Protein AF-A0A0U3A393-F1 (afdb_monomer)

Radius of gyration: 24.7 Å; Cα contacts (8 Å, |Δi|>4): 174; chains: 1; bounding box: 59×43×68 Å

Mean predicted aligned error: 11.23 Å

Nearest PDB structures (foldseek):
  3iaq-assembly1_C  TM=6.918E-01  e=6.462E-04  Escherichia coli K-12
  3t0a-assembly1_A  TM=6.936E-01  e=7.697E-04  Escherichia coli K-12
  6cvm-assembly1_A  TM=7.186E-01  e=1.157E-03  Escherichia coli K-12
  3vd9-assembly1_A  TM=6.959E-01  e=1.379E-03  Escherichia coli
  3sep-assembly1_A  TM=6.470E-01  e=1.030E-03  Escherichia coli K-12

Solvent-accessible surface area (backbone atoms only — not comparable to full-atom values): 9862 Å² total; per-residue (Å²): 140,86,77,85,78,79,84,70,86,72,52,64,51,78,48,78,43,56,38,84,58,74,61,59,86,89,43,52,64,64,38,76,77,48,71,54,69,48,82,47,85,87,73,80,75,80,78,79,76,85,87,68,77,70,48,76,49,80,55,96,61,26,41,38,39,36,39,95,57,37,41,35,30,37,31,52,83,63,61,25,48,46,42,40,24,52,74,84,42,72,71,62,75,66,58,88,97,45,58,63,31,83,66,97,76,87,76,70,88,81,54,83,94,41,62,91,47,50,66,58,46,55,74,68,41,62,79,68,70,79,86,74,57,91,75,81,84,86,78,78,83,74,83,78,78,78,80,127

Secondary structure (DSSP, 8-state):
-----------EEEEEEE--SS-BTTBPTT-EEEEEEEEPP--PPPPPPP-SPPEEEE-SSEEEEEETTEEEEEETTT-SEEEEEETTEE-S--BTTB-------------GGGHHHHHHHHHTTGGGPPP--S-----PPP------

Sequence (148 aa):
MPGGRNRNSYVMRQLREHAHNAKIGQADVGHEVAWEQIPLPVIAPALPKPTSPATVTEDPQGFRVSTPGVEIFLDRKTGALASYKVDGQEVLGTKRQTPTGPIFNVFRAFVDNDSWFQKQFWDSGLSAMAHRPVKVEFEPPATIKVKM

pLDDT: mean 81.09, std 17.58, range [29.97, 97.0]

Foldseek 3Di:
DDDDDDPDDFDWDKDWDFQQDQDDPPDHGRHTPDMDTDGDDDDDPDDDDDPWDWDWDDDPQFIWIDDVQWIWTQGFFQRAGFFIGGNNDTPQDDDPPGRGHDDDAPDDDDDPVCVVCPVVCVVVCSVPDDGGDPDDDDDDDDPPPPDD

Structure (mmCIF, N/CA/C/O backbone):
data_AF-A0A0U3A393-F1
#
_entry.id   AF-A0A0U3A393-F1
#
loop_
_atom_site.group_PDB
_atom_site.id
_atom_site.type_symbol
_atom_site.label_atom_id
_atom_site.label_alt_id
_atom_site.label_comp_id
_atom_site.label_asym_id
_atom_site.label_entity_id
_atom_site.label_seq_id
_atom_site.pdbx_PDB_ins_code
_atom_site.Cartn_x
_atom_site.Cartn_y
_atom_site.Cartn_z
_atom_site.occupancy
_atom_site.B_iso_or_equiv
_atom_site.auth_seq_id
_atom_site.auth_comp_id
_atom_site.auth_asym_id
_atom_site.auth_atom_id
_atom_site.pdbx_PDB_model_num
ATOM 1 N N . MET A 1 1 ? 9.487 27.758 -13.191 1.00 45.50 1 MET A N 1
ATOM 2 C CA . MET A 1 1 ? 9.303 26.450 -12.527 1.00 45.50 1 MET A CA 1
ATOM 3 C C . MET A 1 1 ? 7.871 25.996 -12.757 1.00 45.50 1 MET A C 1
ATOM 5 O O . MET A 1 1 ? 6.979 26.583 -12.158 1.00 45.50 1 MET A O 1
ATOM 9 N N . PRO A 1 2 ? 7.617 25.070 -13.689 1.00 43.12 2 PRO A N 1
ATOM 10 C CA . PRO A 1 2 ? 6.547 24.114 -13.393 1.00 43.12 2 PRO A CA 1
ATOM 11 C C . PRO A 1 2 ? 6.782 22.725 -14.001 1.00 43.12 2 PRO A C 1
ATOM 13 O O . PRO A 1 2 ? 7.473 22.572 -15.002 1.00 43.12 2 PRO A O 1
ATOM 16 N N . GLY A 1 3 ? 6.144 21.716 -13.410 1.00 29.97 3 GLY A N 1
ATOM 17 C CA . GLY A 1 3 ? 6.001 20.401 -14.033 1.00 29.97 3 GLY A CA 1
ATOM 18 C C . GLY A 1 3 ? 6.221 19.242 -13.075 1.00 29.97 3 GLY A C 1
ATOM 19 O O . GLY A 1 3 ? 7.068 18.387 -13.329 1.00 29.97 3 GLY A O 1
ATOM 20 N N . GLY A 1 4 ? 5.465 19.201 -11.974 1.00 39.34 4 GLY A N 1
ATOM 21 C CA . GLY A 1 4 ? 5.330 17.981 -11.183 1.00 39.34 4 GLY A CA 1
ATOM 22 C C . GLY A 1 4 ? 4.774 16.879 -12.081 1.00 39.34 4 GLY A C 1
ATOM 23 O O . GLY A 1 4 ? 3.614 16.927 -12.481 1.00 39.34 4 GLY A O 1
ATOM 24 N N . ARG A 1 5 ? 5.622 15.916 -12.456 1.00 39.66 5 ARG A N 1
ATOM 25 C CA . ARG A 1 5 ? 5.207 14.753 -13.242 1.00 39.66 5 ARG A CA 1
ATOM 26 C C . ARG A 1 5 ? 4.271 13.907 -12.389 1.00 39.66 5 ARG A C 1
ATOM 28 O O . ARG A 1 5 ? 4.715 13.198 -11.487 1.00 39.66 5 ARG A O 1
ATOM 35 N N . ASN A 1 6 ? 2.982 13.997 -12.690 1.00 39.69 6 ASN A N 1
ATOM 36 C CA . ASN A 1 6 ? 1.975 13.092 -12.171 1.00 39.69 6 ASN A CA 1
ATOM 37 C C . ASN A 1 6 ? 2.265 11.690 -12.734 1.00 39.69 6 ASN A C 1
ATOM 39 O O . ASN A 1 6 ? 2.127 11.450 -13.934 1.00 39.69 6 ASN A O 1
ATOM 43 N N . ARG A 1 7 ? 2.764 10.784 -11.889 1.00 43.75 7 ARG A N 1
ATOM 44 C CA . ARG A 1 7 ? 3.047 9.388 -12.251 1.00 43.75 7 ARG A CA 1
ATOM 45 C C . ARG A 1 7 ? 1.757 8.577 -12.129 1.00 43.75 7 ARG A C 1
ATOM 47 O O . ARG A 1 7 ? 1.647 7.724 -11.258 1.00 43.75 7 ARG A O 1
ATOM 54 N N . ASN A 1 8 ? 0.781 8.877 -12.983 1.00 43.12 8 ASN A N 1
ATOM 55 C CA . ASN A 1 8 ? -0.370 8.001 -13.165 1.00 43.12 8 ASN A CA 1
ATOM 56 C C . ASN A 1 8 ? 0.098 6.718 -13.862 1.00 43.12 8 ASN A C 1
ATOM 58 O O . ASN A 1 8 ? 0.869 6.765 -14.819 1.00 43.12 8 ASN A O 1
ATOM 62 N N . SER A 1 9 ? -0.343 5.571 -13.358 1.00 48.19 9 SER A N 1
ATOM 63 C CA . SER A 1 9 ? -0.157 4.256 -13.965 1.00 48.19 9 SER A CA 1
ATOM 64 C C . SER A 1 9 ? -0.823 4.232 -15.344 1.00 48.19 9 SER A C 1
ATOM 66 O O . SER A 1 9 ? -2.045 4.292 -15.459 1.00 48.19 9 SER A O 1
ATOM 68 N N . TYR A 1 10 ? -0.013 4.183 -16.399 1.00 47.41 10 TYR A N 1
ATOM 69 C CA . TYR A 1 10 ? -0.500 4.158 -17.774 1.00 47.41 10 TYR A CA 1
ATOM 70 C C . TYR A 1 10 ? -0.963 2.749 -18.146 1.0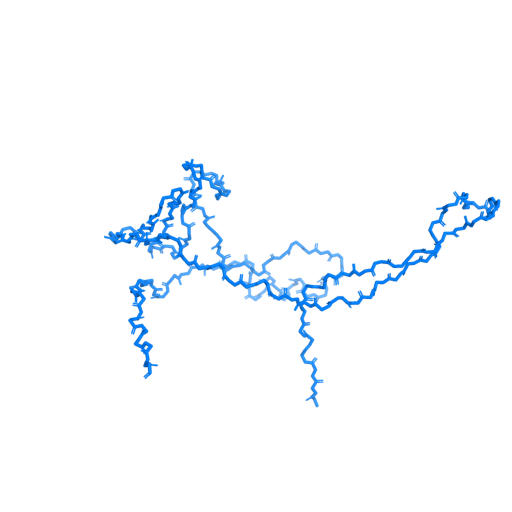0 47.41 10 TYR A C 1
ATOM 72 O O . TYR A 1 10 ? -0.192 1.793 -18.063 1.00 47.41 10 TYR A O 1
ATOM 80 N N . VAL A 1 11 ? -2.206 2.624 -18.610 1.00 57.50 11 VAL A N 1
ATOM 81 C CA . VAL A 1 11 ? -2.570 1.518 -19.501 1.00 57.50 11 VAL A CA 1
ATOM 82 C C . VAL A 1 11 ? -2.048 1.911 -20.882 1.00 57.50 11 VAL A C 1
ATOM 84 O O . VAL A 1 11 ? -2.230 3.047 -21.314 1.00 57.50 11 VAL A O 1
ATOM 87 N N . MET A 1 12 ? -1.344 1.005 -21.548 1.00 68.50 12 MET A N 1
ATOM 88 C CA . MET A 1 12 ? -0.622 1.301 -22.782 1.00 68.50 12 MET A CA 1
ATOM 89 C C . MET A 1 12 ? -1.092 0.382 -23.904 1.00 68.50 12 MET A C 1
ATOM 91 O O . MET A 1 12 ? -1.192 -0.829 -23.704 1.00 68.50 12 MET A O 1
ATOM 95 N N . ARG A 1 13 ? -1.328 0.925 -25.102 1.00 67.38 13 ARG A N 1
ATOM 96 C CA . ARG A 1 13 ? -1.491 0.104 -26.312 1.00 67.38 13 ARG A CA 1
ATOM 97 C C . ARG A 1 13 ? -0.128 -0.114 -26.947 1.00 67.38 13 ARG A C 1
ATOM 99 O O . ARG A 1 13 ? 0.587 0.857 -27.160 1.00 67.38 13 ARG A O 1
ATOM 106 N N . GLN A 1 14 ? 0.216 -1.362 -27.251 1.00 78.81 14 GLN A N 1
ATOM 107 C CA . GLN A 1 14 ? 1.495 -1.711 -27.873 1.00 78.81 14 GLN A CA 1
ATOM 108 C C . GLN A 1 14 ? 1.385 -1.726 -29.399 1.00 78.81 14 GLN A C 1
ATOM 110 O O . GLN A 1 14 ? 0.457 -2.315 -29.954 1.00 78.81 14 GLN A O 1
ATOM 115 N N . LEU A 1 15 ? 2.354 -1.097 -30.056 1.00 76.44 15 LEU A N 1
ATOM 116 C CA . LEU A 1 15 ? 2.693 -1.295 -31.462 1.00 76.44 15 LEU A CA 1
ATOM 117 C C . LEU A 1 15 ? 4.008 -2.075 -31.497 1.00 76.44 15 LEU A C 1
ATOM 119 O O . LEU A 1 15 ? 4.917 -1.756 -30.733 1.00 76.44 15 LEU A O 1
ATOM 123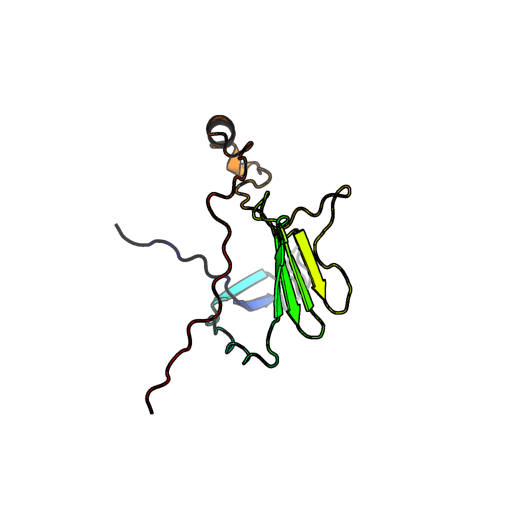 N N . ARG A 1 16 ? 4.088 -3.116 -32.325 1.00 85.94 16 ARG A N 1
ATOM 124 C CA . ARG A 1 16 ? 5.249 -4.010 -32.413 1.00 85.94 16 ARG A CA 1
ATOM 125 C C . ARG A 1 16 ? 5.562 -4.270 -33.876 1.00 85.94 16 ARG A C 1
ATOM 127 O O . ARG A 1 16 ? 4.672 -4.683 -34.617 1.00 85.94 16 ARG A O 1
ATOM 134 N N . GLU A 1 17 ? 6.814 -4.075 -34.252 1.00 78.69 17 GLU A N 1
ATOM 135 C CA . GLU A 1 17 ? 7.323 -4.355 -35.591 1.00 78.69 17 GLU A CA 1
ATOM 136 C C . GLU A 1 17 ? 8.220 -5.591 -35.546 1.00 78.69 17 GLU A C 1
ATOM 138 O O . GLU A 1 17 ? 9.067 -5.732 -34.657 1.00 78.69 17 GLU A O 1
ATOM 143 N N . HIS A 1 18 ? 8.049 -6.486 -36.516 1.00 82.44 18 HIS A N 1
ATOM 144 C CA . HIS A 1 18 ? 8.759 -7.761 -36.559 1.00 82.44 18 HIS A CA 1
ATOM 145 C C . HIS A 1 18 ? 9.550 -7.901 -37.862 1.00 82.44 18 HIS A C 1
ATOM 147 O O . HIS A 1 18 ? 9.150 -7.409 -38.915 1.00 82.44 18 HIS A O 1
ATOM 153 N N . ALA A 1 19 ? 10.684 -8.598 -37.823 1.00 77.56 19 ALA A N 1
ATOM 154 C CA . ALA A 1 19 ? 11.415 -8.952 -39.035 1.00 77.56 19 ALA A CA 1
ATOM 155 C C . ALA A 1 19 ? 10.607 -9.980 -39.854 1.00 77.56 19 ALA A C 1
ATOM 157 O O . ALA A 1 19 ? 10.454 -11.130 -39.442 1.00 77.56 19 ALA A O 1
ATOM 158 N N . HIS A 1 20 ? 10.067 -9.565 -41.004 1.00 68.00 20 HIS A N 1
ATOM 159 C CA . HIS A 1 20 ? 9.103 -10.368 -41.774 1.00 68.00 20 HIS A CA 1
ATOM 160 C C . HIS A 1 20 ? 9.715 -11.263 -42.859 1.00 68.00 20 HIS A C 1
ATOM 162 O O . HIS A 1 20 ? 9.101 -12.256 -43.238 1.00 68.00 20 HIS A O 1
ATOM 168 N N . ASN A 1 21 ? 10.913 -10.941 -43.349 1.00 65.75 21 ASN A N 1
ATOM 169 C CA . ASN A 1 21 ? 11.605 -11.733 -44.366 1.00 65.75 21 ASN A CA 1
ATOM 170 C C . ASN A 1 21 ? 12.834 -12.418 -43.768 1.00 65.75 21 ASN A C 1
ATOM 172 O O . ASN A 1 21 ? 13.300 -12.006 -42.710 1.00 65.75 21 ASN A O 1
ATOM 176 N N . ALA A 1 22 ? 13.281 -13.485 -44.443 1.00 62.69 22 ALA A N 1
ATOM 177 C CA . ALA A 1 22 ? 14.321 -14.438 -44.046 1.00 62.69 22 ALA A CA 1
ATOM 178 C C . ALA A 1 22 ? 15.404 -13.887 -43.102 1.00 62.69 22 ALA A C 1
ATOM 180 O O . ALA A 1 22 ? 15.831 -12.745 -43.242 1.00 62.69 22 ALA A O 1
ATOM 181 N N . LYS A 1 23 ? 15.875 -14.755 -42.196 1.00 71.94 23 LYS A N 1
ATOM 182 C CA . LYS A 1 23 ? 16.893 -14.491 -41.167 1.00 71.94 23 LYS A CA 1
ATOM 183 C C . LYS A 1 23 ? 17.846 -13.343 -41.532 1.00 71.94 23 LYS A C 1
ATOM 185 O O . LYS A 1 23 ? 18.658 -13.471 -42.450 1.00 71.94 23 LYS A O 1
ATOM 190 N N . ILE A 1 24 ? 17.773 -12.245 -40.781 1.00 70.75 24 ILE A N 1
ATOM 191 C CA . ILE A 1 24 ? 18.653 -11.087 -40.965 1.00 70.75 24 ILE A CA 1
ATOM 192 C C . ILE A 1 24 ? 19.797 -11.217 -39.955 1.00 70.75 24 ILE A C 1
ATOM 194 O O . ILE A 1 24 ? 19.645 -10.945 -38.764 1.00 70.75 24 ILE A O 1
ATOM 198 N N . GLY A 1 25 ? 20.957 -11.687 -40.419 1.00 81.50 25 GLY A N 1
ATOM 199 C CA . GLY A 1 25 ? 22.118 -11.932 -39.560 1.00 81.50 25 GLY A CA 1
ATOM 200 C C . GLY A 1 25 ? 21.860 -13.039 -38.531 1.00 81.50 25 GLY A C 1
ATOM 201 O O . GLY A 1 25 ? 21.706 -14.205 -38.893 1.00 81.50 25 GLY A O 1
ATOM 202 N N . GLN A 1 26 ? 21.845 -12.682 -37.243 1.00 82.06 26 GLN A N 1
ATOM 203 C CA . GLN A 1 26 ? 21.547 -13.593 -36.126 1.00 82.06 26 GLN A CA 1
ATOM 204 C C . GLN A 1 26 ? 20.077 -13.546 -35.678 1.00 82.06 26 GLN A C 1
ATOM 206 O O . GLN A 1 26 ? 19.687 -14.362 -34.850 1.00 82.06 26 GLN A O 1
ATOM 211 N N . ALA A 1 27 ? 19.272 -12.624 -36.212 1.00 85.00 27 ALA A N 1
ATOM 212 C CA . ALA A 1 27 ? 17.864 -12.498 -35.860 1.00 85.00 27 ALA A CA 1
ATOM 213 C C . ALA A 1 27 ? 17.005 -13.442 -36.708 1.00 85.00 27 ALA A C 1
ATOM 215 O O . ALA A 1 27 ? 17.060 -13.409 -37.942 1.00 85.00 27 ALA A O 1
ATOM 216 N N . ASP A 1 28 ? 16.208 -14.271 -36.038 1.00 87.69 28 ASP A N 1
ATOM 217 C CA . ASP A 1 28 ? 15.254 -15.169 -36.684 1.00 87.69 28 ASP A CA 1
ATOM 218 C C . ASP A 1 28 ? 14.049 -14.408 -37.260 1.00 87.69 28 ASP A C 1
ATOM 220 O O . ASP A 1 28 ? 13.764 -13.261 -36.904 1.00 87.69 28 ASP A O 1
ATOM 224 N N . VAL A 1 29 ? 13.319 -15.059 -38.170 1.00 88.19 29 VAL A N 1
ATOM 225 C CA . VAL A 1 29 ? 12.057 -14.519 -38.700 1.00 88.19 29 VAL A CA 1
ATOM 226 C C . VAL A 1 29 ? 11.061 -14.356 -37.550 1.00 88.19 29 VAL A C 1
ATOM 228 O O . VAL A 1 29 ? 10.893 -15.264 -36.739 1.00 88.19 29 VAL A O 1
ATOM 231 N N . GLY A 1 30 ? 10.399 -13.201 -37.482 1.00 86.56 30 GLY A N 1
ATOM 232 C CA . GLY A 1 30 ? 9.507 -12.844 -36.380 1.00 86.56 30 GLY A CA 1
ATOM 233 C C . GLY A 1 30 ? 10.213 -12.237 -35.164 1.00 86.56 30 GLY A C 1
ATOM 234 O O . GLY A 1 30 ? 9.556 -12.000 -34.157 1.00 86.56 30 GLY A O 1
ATOM 235 N N . HIS A 1 31 ? 11.519 -11.958 -35.227 1.00 87.88 31 HIS A N 1
ATOM 236 C CA . HIS A 1 31 ? 12.206 -11.195 -34.183 1.00 87.88 31 HIS A CA 1
ATOM 237 C C . HIS A 1 31 ? 11.630 -9.772 -34.082 1.00 87.88 31 HIS A C 1
ATOM 239 O O . HIS A 1 31 ? 11.513 -9.082 -35.097 1.00 87.88 31 HIS A O 1
ATOM 245 N N . GLU A 1 32 ? 11.269 -9.334 -32.873 1.00 88.81 32 GLU A N 1
ATOM 246 C CA . GLU A 1 32 ? 10.824 -7.960 -32.623 1.00 88.81 32 GLU A CA 1
ATOM 247 C C . GLU A 1 32 ? 12.010 -7.004 -32.749 1.00 88.81 32 GLU A C 1
ATOM 249 O O . GLU A 1 32 ? 13.007 -7.140 -32.043 1.00 88.81 32 GLU A O 1
ATOM 254 N N . VAL A 1 33 ? 11.895 -6.035 -33.653 1.00 88.94 33 VAL A N 1
ATOM 255 C CA . VAL A 1 33 ? 12.969 -5.068 -33.937 1.00 88.94 33 VAL A CA 1
ATOM 256 C C . VAL A 1 33 ? 12.694 -3.697 -33.330 1.00 88.94 33 VAL A C 1
ATOM 258 O O . VAL A 1 33 ? 13.624 -2.932 -33.083 1.00 88.94 33 VAL A O 1
ATOM 261 N N . ALA A 1 34 ? 11.423 -3.385 -33.079 1.00 89.75 34 ALA A N 1
ATOM 262 C CA . ALA A 1 34 ? 10.993 -2.159 -32.432 1.00 89.75 34 ALA A CA 1
ATOM 263 C C . ALA A 1 34 ? 9.613 -2.350 -31.799 1.00 89.75 34 ALA A C 1
ATOM 265 O O . ALA A 1 34 ? 8.768 -3.088 -32.310 1.00 89.75 34 ALA A O 1
ATOM 266 N N . TRP A 1 35 ? 9.367 -1.627 -30.713 1.00 93.31 35 TRP A N 1
ATOM 267 C CA . TRP A 1 35 ? 8.038 -1.482 -30.145 1.00 93.31 35 TRP A CA 1
ATOM 268 C C . TRP A 1 35 ? 7.868 -0.084 -29.564 1.00 93.31 35 TRP A C 1
ATOM 270 O O . TRP A 1 35 ? 8.829 0.557 -29.138 1.00 93.31 35 TRP A O 1
ATOM 280 N N . GLU A 1 36 ? 6.622 0.369 -29.521 1.00 92.00 36 GLU A N 1
ATOM 281 C CA . GLU A 1 36 ? 6.239 1.599 -28.841 1.00 92.00 36 GLU A CA 1
ATOM 282 C C . GLU A 1 36 ? 4.912 1.400 -28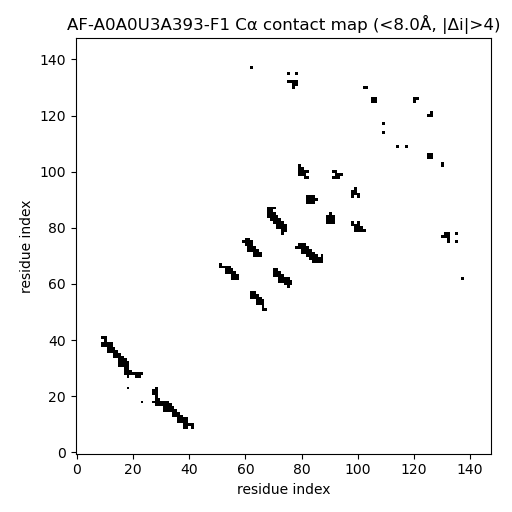.107 1.00 92.00 36 GLU A C 1
ATOM 284 O O . GLU A 1 36 ? 4.122 0.498 -28.406 1.00 92.00 36 GLU A O 1
ATOM 289 N N . GLN A 1 37 ? 4.678 2.239 -27.103 1.00 91.44 37 GLN A N 1
ATOM 290 C CA . GLN A 1 37 ? 3.444 2.270 -26.345 1.00 91.44 37 GLN A CA 1
ATOM 291 C C . GLN A 1 37 ? 2.792 3.648 -26.406 1.00 91.44 37 GLN A C 1
ATOM 293 O O . GLN A 1 37 ? 3.414 4.653 -26.075 1.00 91.44 37 GLN A O 1
ATOM 298 N N . ILE A 1 38 ? 1.509 3.674 -26.766 1.00 89.81 38 ILE A N 1
ATOM 299 C CA . ILE A 1 38 ? 0.696 4.894 -26.784 1.00 89.81 38 ILE A CA 1
ATOM 300 C C . ILE A 1 38 ? -0.102 4.967 -25.473 1.00 89.81 38 ILE A C 1
ATOM 302 O O . ILE A 1 38 ? -0.741 3.966 -25.112 1.00 89.81 38 ILE A O 1
ATOM 306 N N . PRO A 1 39 ? -0.100 6.118 -24.768 1.00 86.06 39 PRO A N 1
ATOM 307 C CA . PRO A 1 39 ? -0.863 6.289 -23.538 1.00 86.06 39 PRO A CA 1
ATOM 308 C C . PRO A 1 39 ? -2.359 6.135 -23.801 1.00 86.06 39 PRO A C 1
ATOM 310 O O . PRO A 1 39 ? -2.915 6.774 -24.695 1.00 86.06 39 PRO A O 1
ATOM 313 N N . LEU A 1 40 ? -3.023 5.310 -22.994 1.00 84.56 40 LEU A N 1
ATOM 314 C CA . LEU A 1 40 ? -4.478 5.238 -22.974 1.00 84.56 40 LEU A CA 1
ATOM 315 C C . LEU A 1 40 ? -5.045 6.192 -21.920 1.00 84.56 40 LEU A C 1
ATOM 317 O O . LEU A 1 40 ? -4.411 6.419 -20.882 1.00 84.56 40 LEU A O 1
ATOM 321 N N . PRO A 1 41 ? -6.249 6.744 -22.155 1.00 85.88 41 PRO A N 1
ATOM 322 C CA . PRO A 1 41 ? -6.931 7.531 -21.144 1.00 85.88 41 PRO A CA 1
ATOM 323 C C . PRO A 1 41 ? -7.173 6.673 -19.900 1.00 85.88 41 PRO A C 1
ATOM 325 O O . PRO A 1 41 ? -7.703 5.563 -19.980 1.00 85.88 41 PRO A O 1
ATOM 328 N N . VAL A 1 42 ? -6.803 7.205 -18.737 1.00 84.50 42 VAL A N 1
ATOM 329 C CA . VAL A 1 42 ? -7.154 6.593 -17.455 1.00 84.50 42 VAL A CA 1
ATOM 330 C C . VAL A 1 42 ? -8.604 6.949 -17.166 1.00 84.50 42 VAL A C 1
ATOM 332 O O . VAL A 1 42 ? -8.914 8.068 -16.760 1.00 84.50 42 VAL A O 1
ATOM 335 N N . ILE A 1 43 ? -9.497 5.996 -17.407 1.00 85.19 43 ILE A N 1
ATOM 336 C CA . ILE A 1 43 ? -10.911 6.124 -17.068 1.00 85.19 43 ILE A CA 1
ATOM 337 C C . ILE A 1 43 ? -11.103 5.440 -15.720 1.00 85.19 43 ILE A C 1
ATOM 339 O O . ILE A 1 43 ? -10.960 4.222 -15.609 1.00 85.19 43 ILE A O 1
ATOM 343 N N . ALA A 1 44 ? -11.401 6.226 -14.687 1.00 86.69 44 ALA A N 1
ATOM 344 C CA . ALA A 1 44 ? -11.792 5.660 -13.406 1.00 86.69 44 ALA A CA 1
ATOM 345 C C . ALA A 1 44 ? -13.132 4.925 -13.584 1.00 86.69 44 ALA A C 1
ATOM 347 O O . ALA A 1 44 ? -14.075 5.519 -14.120 1.00 86.69 44 ALA A O 1
ATOM 348 N N . PRO A 1 45 ? -13.249 3.654 -13.160 1.00 87.06 45 PRO A N 1
ATOM 349 C CA . PRO A 1 45 ? -14.540 2.990 -13.149 1.00 87.06 45 PRO A CA 1
ATOM 350 C C . PRO A 1 45 ? -15.486 3.739 -12.206 1.00 87.06 45 PRO A C 1
ATOM 352 O O . PRO A 1 45 ? -15.060 4.289 -11.186 1.00 87.06 45 PRO A O 1
ATOM 355 N N . ALA A 1 46 ? -16.777 3.756 -12.540 1.00 89.75 46 ALA A N 1
ATOM 356 C CA . ALA A 1 46 ? -17.780 4.269 -11.620 1.00 89.75 46 ALA A CA 1
ATOM 357 C C . ALA A 1 46 ? -17.703 3.487 -10.304 1.00 89.75 46 ALA A C 1
ATOM 359 O O . ALA A 1 46 ? -17.615 2.256 -10.310 1.00 89.75 46 ALA A O 1
ATOM 360 N N . LEU A 1 47 ? -17.735 4.201 -9.178 1.00 87.94 47 LEU A N 1
ATOM 361 C CA . LEU A 1 47 ? -17.758 3.549 -7.876 1.00 87.94 47 LEU A CA 1
ATOM 362 C C . LEU A 1 47 ? -19.047 2.722 -7.755 1.00 87.94 47 LEU A C 1
ATOM 364 O O . LEU A 1 47 ? -20.131 3.241 -8.052 1.00 87.94 47 LEU A O 1
ATOM 368 N N . PRO A 1 48 ? -18.961 1.452 -7.326 1.00 85.81 48 PRO A N 1
ATOM 369 C CA . PRO A 1 48 ? -20.152 0.661 -7.075 1.00 85.81 48 PRO A CA 1
ATOM 370 C C . PRO A 1 48 ? -20.973 1.311 -5.960 1.00 85.81 48 PRO A C 1
ATOM 372 O O . PRO A 1 48 ? -20.432 1.851 -4.991 1.00 85.81 48 PRO A O 1
ATOM 375 N N . LYS A 1 49 ? -22.302 1.258 -6.089 1.00 86.12 49 LYS A N 1
ATOM 376 C CA . LYS A 1 49 ? -23.188 1.686 -5.004 1.00 86.12 49 LYS A CA 1
ATOM 377 C C . LYS A 1 49 ? -23.075 0.680 -3.852 1.00 86.12 49 LYS A C 1
ATOM 379 O O . LYS A 1 49 ? -23.099 -0.520 -4.126 1.00 86.12 49 LYS A O 1
ATOM 384 N N . PRO A 1 50 ? -22.999 1.134 -2.589 1.00 81.81 50 PRO A N 1
ATOM 385 C CA . PRO A 1 50 ? -23.074 0.235 -1.444 1.00 81.81 50 PRO A CA 1
ATOM 386 C C . PRO A 1 50 ? -24.347 -0.615 -1.516 1.00 81.81 50 PRO A C 1
ATOM 388 O O . PRO A 1 50 ? -25.442 -0.080 -1.684 1.00 81.81 50 PRO A O 1
ATOM 391 N N . THR A 1 51 ? -24.202 -1.933 -1.413 1.00 82.06 51 THR A N 1
ATOM 392 C CA . THR A 1 51 ? -25.314 -2.897 -1.505 1.00 82.06 51 THR A CA 1
ATOM 393 C C . THR A 1 51 ? -25.819 -3.352 -0.141 1.00 82.06 51 THR A C 1
ATOM 395 O O . THR A 1 51 ? -26.886 -3.953 -0.044 1.00 82.06 51 THR A O 1
ATOM 398 N N . SER A 1 52 ? -25.062 -3.103 0.927 1.00 81.38 52 SER A N 1
ATOM 399 C CA . SER A 1 52 ? -25.404 -3.527 2.282 1.00 81.38 52 SER A CA 1
ATOM 400 C C . SER A 1 52 ? -24.832 -2.555 3.313 1.00 81.38 52 SER A C 1
ATOM 402 O O . SER A 1 52 ? -23.757 -1.992 3.084 1.00 81.38 52 SER A O 1
ATOM 404 N N . PRO A 1 53 ? -25.539 -2.330 4.434 1.00 84.06 53 PRO A N 1
ATOM 405 C CA . PRO A 1 53 ? -25.002 -1.550 5.535 1.00 84.06 53 PRO A CA 1
ATOM 406 C C . PRO A 1 53 ? -23.824 -2.294 6.170 1.00 84.06 53 PRO A C 1
ATOM 408 O O . PRO A 1 53 ? -23.847 -3.517 6.300 1.00 84.06 53 PRO A O 1
ATOM 411 N N . ALA A 1 54 ? -22.811 -1.543 6.589 1.00 87.75 54 ALA A N 1
ATOM 412 C CA . ALA A 1 54 ? -21.753 -2.066 7.436 1.00 87.75 54 ALA A CA 1
ATOM 413 C C . ALA A 1 54 ? -22.112 -1.818 8.905 1.00 87.75 54 ALA A C 1
ATOM 415 O O . ALA A 1 54 ? -22.545 -0.724 9.272 1.00 87.75 54 ALA A O 1
ATOM 416 N N . THR A 1 55 ? -21.898 -2.823 9.743 1.00 91.62 55 THR A N 1
ATOM 417 C CA . THR A 1 55 ? -21.949 -2.692 11.198 1.00 91.62 55 THR A CA 1
ATOM 418 C C . THR A 1 55 ? -20.552 -2.386 11.700 1.00 91.62 55 THR A C 1
ATOM 420 O O . THR A 1 55 ? -19.592 -3.032 11.282 1.00 91.62 55 THR A O 1
ATOM 423 N N . VAL A 1 56 ? -20.437 -1.425 12.611 1.00 92.56 56 VAL A N 1
ATOM 424 C CA . VAL A 1 56 ? -19.175 -1.114 13.281 1.00 92.56 56 VAL A CA 1
ATOM 425 C C . VAL A 1 56 ? -19.343 -1.336 14.771 1.00 92.56 56 VAL A C 1
ATOM 427 O O . VAL A 1 56 ? -20.254 -0.788 15.386 1.00 92.56 56 VAL A O 1
ATOM 430 N N . THR A 1 57 ? -18.467 -2.152 15.343 1.00 93.69 57 THR A N 1
ATOM 431 C CA . THR A 1 57 ? -18.353 -2.339 16.788 1.00 93.69 57 THR A CA 1
ATOM 432 C C . THR A 1 57 ? -16.994 -1.836 17.238 1.00 93.69 57 THR A C 1
ATOM 434 O O . THR A 1 57 ? -15.967 -2.243 16.691 1.00 93.69 57 THR A O 1
ATOM 437 N N . GLU A 1 58 ? -16.999 -0.964 18.235 1.00 93.81 58 GLU A N 1
ATOM 438 C CA . GLU A 1 58 ? -15.802 -0.417 18.860 1.00 93.81 58 GLU A CA 1
ATOM 439 C C . GLU A 1 58 ? -15.557 -1.115 20.198 1.00 93.81 58 GLU A C 1
ATOM 441 O O . GLU A 1 58 ? -16.475 -1.286 21.001 1.00 93.81 58 GLU A O 1
ATOM 446 N N . ASP A 1 59 ? -14.310 -1.504 20.437 1.00 91.44 59 ASP A N 1
ATOM 447 C CA . ASP A 1 59 ? -13.838 -2.026 21.712 1.00 91.44 59 ASP A CA 1
ATOM 448 C C . ASP A 1 59 ? -12.468 -1.398 22.064 1.00 91.44 59 ASP A C 1
ATOM 450 O O . ASP A 1 59 ? -11.894 -0.645 21.265 1.00 91.44 59 ASP A O 1
ATOM 454 N N . PRO A 1 60 ? -11.914 -1.649 23.266 1.00 93.38 60 PRO A N 1
ATOM 455 C CA . PRO A 1 60 ? -10.617 -1.090 23.642 1.00 93.38 60 PRO A CA 1
ATOM 456 C C . PRO A 1 60 ? -9.449 -1.514 22.736 1.00 93.38 60 PRO A C 1
ATOM 458 O O . PRO A 1 60 ? -8.435 -0.816 22.700 1.00 93.38 60 PRO A O 1
ATOM 461 N N . GLN A 1 61 ? -9.558 -2.644 22.026 1.00 91.31 61 GLN A N 1
ATOM 462 C CA . GLN A 1 61 ? -8.534 -3.114 21.094 1.00 91.31 61 GLN A CA 1
ATOM 463 C C . GLN A 1 61 ? -8.642 -2.418 19.737 1.00 91.31 61 GLN A C 1
ATOM 465 O O . GLN A 1 61 ? -7.616 -2.209 19.088 1.00 91.31 61 GLN A O 1
ATOM 470 N N . GLY A 1 62 ? -9.841 -2.031 19.298 1.00 92.69 62 GLY A N 1
ATOM 471 C CA . GLY A 1 62 ? -10.002 -1.495 17.957 1.00 92.69 62 GLY A CA 1
ATOM 472 C C . GLY A 1 62 ? -11.429 -1.314 17.465 1.00 92.69 62 GLY A C 1
ATOM 473 O O . GLY A 1 62 ? -12.385 -1.195 18.227 1.00 92.69 62 GLY A O 1
ATOM 474 N N . PHE A 1 63 ? -11.542 -1.281 16.141 1.00 94.62 63 PHE A N 1
ATOM 475 C CA . PHE A 1 63 ? -12.806 -1.188 15.423 1.00 94.62 63 PHE A CA 1
ATOM 476 C C . PHE A 1 63 ? -12.968 -2.425 14.557 1.00 94.62 63 PHE A C 1
ATOM 478 O O . PHE A 1 63 ? -12.120 -2.714 13.712 1.00 94.62 63 PHE A O 1
ATOM 485 N N . ARG A 1 64 ? -14.072 -3.140 14.745 1.00 94.88 64 ARG A N 1
ATOM 486 C CA . ARG A 1 64 ? -14.478 -4.230 13.864 1.00 94.88 64 ARG A CA 1
ATOM 487 C C . ARG A 1 64 ? -15.598 -3.741 12.964 1.00 94.88 64 ARG A C 1
ATOM 489 O O . ARG A 1 64 ? -16.617 -3.258 13.451 1.00 94.88 64 ARG A O 1
ATOM 496 N N . VAL A 1 65 ? -15.382 -3.852 11.661 1.00 93.69 65 VAL A N 1
ATOM 497 C CA . VAL A 1 65 ? -16.339 -3.497 10.615 1.00 93.69 65 VAL A CA 1
ATOM 498 C C . VAL A 1 65 ? -16.801 -4.787 9.954 1.00 93.69 65 VAL A C 1
ATOM 500 O O . VAL A 1 65 ? -15.979 -5.615 9.565 1.00 93.69 65 VAL A O 1
ATOM 503 N N . SER A 1 66 ? -18.109 -4.975 9.829 1.00 93.50 66 SER A N 1
ATOM 504 C CA . SER A 1 66 ? -18.684 -6.213 9.304 1.00 93.50 66 SER A CA 1
ATOM 505 C C . SER A 1 66 ? -19.826 -5.927 8.341 1.00 93.50 66 SER A C 1
ATOM 507 O O . SER A 1 66 ? -20.691 -5.096 8.601 1.00 93.50 66 SER A O 1
ATOM 509 N N . THR A 1 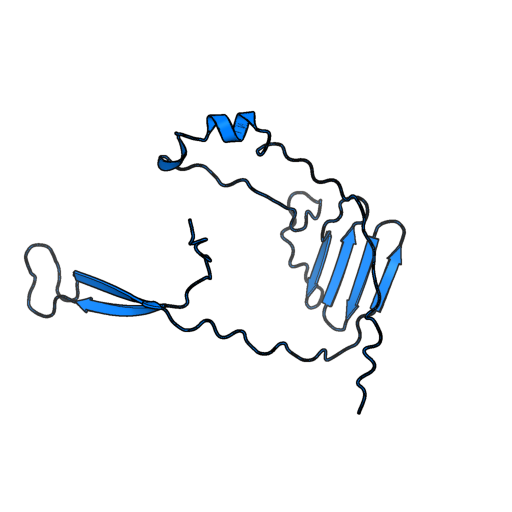67 ? -19.836 -6.647 7.230 1.00 92.00 67 THR A N 1
ATOM 510 C CA . THR A 1 67 ? -20.895 -6.670 6.213 1.00 92.00 67 THR A CA 1
ATOM 511 C C . THR A 1 67 ? -20.994 -8.112 5.690 1.00 92.00 67 THR A C 1
ATOM 513 O O . THR A 1 67 ? -20.062 -8.890 5.922 1.00 92.00 67 THR A O 1
ATOM 516 N N . PRO A 1 68 ? -22.086 -8.546 5.035 1.00 92.75 68 PRO A N 1
ATOM 517 C CA . PRO A 1 68 ? -22.142 -9.897 4.484 1.00 92.75 68 PRO A CA 1
ATOM 518 C C . PRO A 1 68 ? -20.919 -10.205 3.603 1.00 92.75 68 PRO A C 1
ATOM 520 O O . PRO A 1 68 ? -20.630 -9.476 2.657 1.00 92.75 68 PRO A O 1
ATOM 523 N N . GLY A 1 69 ? -20.185 -11.266 3.949 1.00 91.88 69 GLY A N 1
ATOM 524 C CA . GLY A 1 69 ? -18.987 -11.709 3.227 1.00 91.88 69 GLY A CA 1
ATOM 525 C C . GLY A 1 69 ? -17.697 -10.943 3.540 1.00 91.88 69 GLY A C 1
ATOM 526 O O . GLY A 1 69 ? -16.647 -11.346 3.057 1.00 91.88 69 GLY A O 1
ATOM 527 N N . VAL A 1 70 ? -17.713 -9.880 4.356 1.00 94.06 70 VAL A N 1
ATOM 528 C CA . VAL A 1 70 ? -16.490 -9.134 4.704 1.00 94.06 70 VAL A CA 1
ATOM 529 C C . VAL A 1 70 ? -16.432 -8.779 6.189 1.00 94.06 70 VAL A C 1
ATOM 531 O O . VAL A 1 70 ? -17.360 -8.197 6.751 1.00 94.06 70 VAL A O 1
ATOM 534 N N . GLU A 1 71 ? -15.289 -9.066 6.809 1.00 94.81 71 GLU A N 1
ATOM 535 C CA . GLU A 1 71 ? -14.955 -8.638 8.168 1.00 94.81 71 GLU A CA 1
ATOM 536 C C . GLU A 1 71 ? -13.596 -7.938 8.163 1.00 94.81 71 GLU A C 1
ATOM 538 O O . GLU A 1 71 ? -12.631 -8.424 7.578 1.00 94.81 71 GLU A O 1
ATOM 543 N N . ILE A 1 72 ? -13.514 -6.789 8.820 1.00 93.69 72 ILE A N 1
ATOM 544 C CA . ILE A 1 72 ? -12.296 -5.998 8.934 1.00 93.69 72 ILE A CA 1
ATOM 545 C C . ILE A 1 72 ? -12.066 -5.660 10.403 1.00 93.69 72 ILE A C 1
ATOM 547 O O . ILE A 1 72 ? -13.006 -5.297 11.107 1.00 93.69 72 ILE A O 1
ATOM 551 N N . PHE A 1 73 ? -10.815 -5.715 10.853 1.00 93.44 73 PHE A N 1
ATOM 552 C CA . PHE A 1 73 ? -10.416 -5.240 12.174 1.00 93.44 73 PHE A CA 1
ATOM 553 C C . PHE A 1 73 ? -9.274 -4.226 12.068 1.00 93.44 73 PHE A C 1
ATOM 555 O O . PHE A 1 73 ? -8.222 -4.525 11.500 1.00 93.44 73 PHE A O 1
ATOM 562 N N . LEU A 1 74 ? -9.481 -3.031 12.623 1.00 91.69 74 LEU A N 1
ATOM 563 C CA . LEU A 1 74 ? -8.460 -1.997 12.779 1.00 91.69 74 LEU A CA 1
ATOM 564 C C . LEU A 1 74 ? -8.000 -1.970 14.232 1.00 91.69 74 LEU A C 1
ATOM 566 O O . LEU A 1 74 ? -8.802 -1.695 15.123 1.00 91.69 74 LEU A O 1
ATOM 570 N N . ASP A 1 75 ? -6.715 -2.211 14.464 1.00 90.69 75 ASP A N 1
ATOM 571 C CA . ASP A 1 75 ? -6.129 -2.205 15.801 1.00 90.69 75 ASP A CA 1
ATOM 572 C C . ASP A 1 75 ? -5.811 -0.765 16.234 1.00 90.69 75 ASP A C 1
ATOM 574 O O . ASP A 1 75 ? -5.096 -0.026 15.554 1.00 90.69 75 ASP A O 1
ATOM 578 N N . ARG A 1 76 ? -6.340 -0.348 17.386 1.00 91.19 76 ARG A N 1
ATOM 579 C CA . ARG A 1 76 ? -6.201 1.023 17.899 1.00 91.19 76 ARG A CA 1
ATOM 580 C C . ARG A 1 76 ? -4.782 1.336 18.360 1.00 91.19 76 ARG A C 1
ATOM 582 O O . ARG A 1 76 ? -4.331 2.471 18.226 1.00 91.19 76 ARG A O 1
ATOM 589 N N . LYS A 1 77 ? -4.084 0.352 18.929 1.00 90.00 77 LYS A N 1
ATOM 590 C CA . LYS A 1 77 ? -2.738 0.529 19.489 1.00 90.00 77 LYS A CA 1
ATOM 591 C C . LYS A 1 77 ? -1.714 0.792 18.389 1.00 90.00 77 LYS A C 1
ATOM 593 O O . LYS A 1 77 ? -0.797 1.590 18.566 1.00 90.00 77 LYS A O 1
ATOM 598 N N . THR A 1 78 ? -1.856 0.086 17.279 1.00 87.75 78 THR A N 1
ATOM 599 C CA . THR A 1 78 ? -0.942 0.117 16.143 1.00 87.75 78 THR A CA 1
ATOM 600 C C . THR A 1 78 ? -1.447 1.002 15.019 1.00 87.75 78 THR A C 1
ATOM 602 O O . THR A 1 78 ? -0.633 1.393 14.205 1.00 87.75 78 THR A O 1
ATOM 605 N N . GLY A 1 79 ? -2.739 1.330 14.948 1.00 89.56 79 GLY A N 1
ATOM 606 C CA . GLY A 1 79 ? -3.323 2.065 13.821 1.00 89.56 79 GLY A CA 1
ATOM 607 C C . GLY A 1 79 ? -3.364 1.263 12.516 1.00 89.56 79 GLY A C 1
ATOM 608 O O . GLY A 1 79 ? -3.640 1.831 11.461 1.00 89.56 79 GLY A O 1
ATOM 609 N N . ALA A 1 80 ? -3.067 -0.038 12.565 1.00 89.56 80 ALA A N 1
ATOM 610 C CA . ALA A 1 80 ? -2.972 -0.895 11.395 1.00 89.56 80 ALA A CA 1
ATOM 611 C C . ALA A 1 80 ? -4.258 -1.6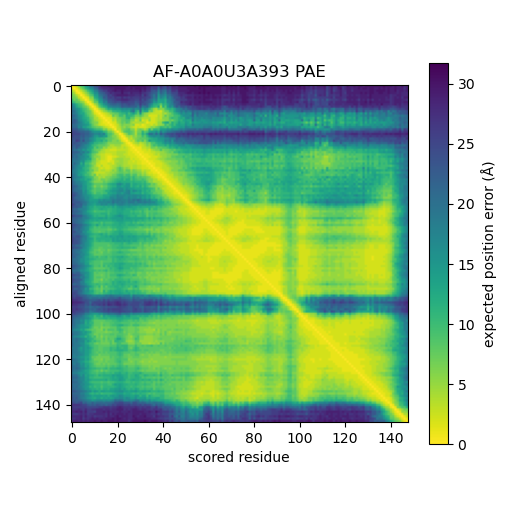99 11.165 1.00 89.56 80 ALA A C 1
ATOM 613 O O . ALA A 1 80 ? -4.999 -2.033 12.092 1.00 89.56 80 ALA A O 1
ATOM 614 N N . LEU A 1 81 ? -4.475 -2.071 9.905 1.00 91.12 81 LEU A N 1
ATOM 615 C CA . LEU A 1 81 ? -5.468 -3.065 9.514 1.00 91.12 81 LEU A CA 1
ATOM 616 C C . LEU A 1 81 ? -5.004 -4.453 9.980 1.00 91.12 81 LEU A C 1
ATOM 618 O O . LEU A 1 81 ? -4.181 -5.086 9.330 1.00 91.12 81 LEU A O 1
ATOM 622 N N . ALA A 1 82 ? -5.477 -4.913 11.128 1.00 90.19 82 ALA A N 1
ATOM 623 C CA . ALA A 1 82 ? -5.008 -6.149 11.745 1.00 90.19 82 ALA A CA 1
ATOM 624 C C . ALA A 1 82 ? -5.745 -7.403 11.245 1.00 90.19 82 ALA A C 1
ATOM 626 O O . ALA A 1 82 ? -5.261 -8.511 11.431 1.00 90.19 82 ALA A O 1
ATOM 627 N N . SER A 1 83 ? -6.896 -7.277 10.593 1.00 91.81 83 SER A N 1
ATOM 628 C CA . SER A 1 83 ? -7.523 -8.403 9.892 1.00 91.81 83 SER A CA 1
ATOM 629 C C . SER A 1 83 ? -8.364 -7.879 8.744 1.00 91.81 83 SER A C 1
ATOM 631 O O . SER A 1 83 ? -9.007 -6.832 8.867 1.00 91.81 83 SER A O 1
ATOM 633 N N . TYR A 1 84 ? -8.353 -8.603 7.634 1.00 92.94 84 TYR A N 1
ATOM 634 C CA . TYR A 1 84 ? -9.284 -8.409 6.540 1.00 92.94 84 TYR A CA 1
ATOM 635 C C . TYR A 1 84 ? -9.677 -9.782 6.010 1.00 92.94 84 TYR A C 1
ATOM 637 O O . TYR A 1 84 ? -8.881 -10.478 5.383 1.00 92.94 84 TYR A O 1
ATOM 645 N N . LYS A 1 85 ? -10.921 -10.173 6.273 1.00 94.25 85 LYS A N 1
ATOM 646 C CA . LYS A 1 85 ? -11.494 -11.424 5.802 1.00 94.25 85 LYS A CA 1
ATOM 647 C C . LYS A 1 85 ? -12.498 -11.173 4.698 1.00 94.25 85 LYS A C 1
ATOM 649 O O . LYS A 1 85 ? -13.371 -10.318 4.840 1.00 94.25 85 LYS A O 1
ATOM 654 N N . VAL A 1 86 ? -12.403 -11.981 3.652 1.00 95.12 86 VAL A N 1
ATOM 655 C CA . VAL A 1 86 ? -13.396 -12.079 2.581 1.00 95.12 86 VAL A CA 1
ATOM 656 C C . VAL A 1 86 ? -13.905 -13.513 2.571 1.00 95.12 86 VAL A C 1
ATOM 658 O O . VAL A 1 86 ? -13.110 -14.449 2.552 1.00 95.12 86 VAL A O 1
ATOM 661 N N . ASP A 1 87 ? -15.217 -13.689 2.690 1.00 94.88 87 ASP A N 1
ATOM 662 C CA . ASP A 1 87 ? -15.890 -14.987 2.805 1.00 94.88 87 ASP A CA 1
ATOM 663 C C . ASP A 1 87 ? -15.262 -15.893 3.882 1.00 94.88 87 ASP A C 1
ATOM 665 O O . ASP A 1 87 ? -15.089 -17.100 3.724 1.00 94.88 87 ASP A O 1
ATOM 669 N N . GLY A 1 88 ? -14.878 -15.271 5.003 1.00 93.00 88 GLY A N 1
ATOM 670 C CA . GLY A 1 88 ? -14.243 -15.930 6.146 1.00 93.00 88 GLY A CA 1
ATOM 671 C C . GLY A 1 88 ? -12.747 -16.226 5.985 1.00 93.00 88 GLY A C 1
ATOM 672 O O . GLY A 1 88 ? -12.118 -16.645 6.958 1.00 93.00 88 GLY A O 1
ATOM 673 N N . GLN A 1 89 ? -12.153 -15.980 4.815 1.00 93.38 89 GLN A N 1
ATOM 674 C CA . GLN A 1 89 ? -10.727 -16.191 4.563 1.00 93.38 89 GLN A CA 1
ATOM 675 C C . GLN A 1 89 ? -9.927 -14.916 4.819 1.00 93.38 89 GLN A C 1
ATOM 677 O O . GLN A 1 89 ? -10.208 -13.877 4.229 1.00 93.38 89 GLN A O 1
ATOM 682 N N . GLU A 1 90 ? -8.912 -15.002 5.681 1.00 91.75 90 GLU A N 1
ATOM 683 C CA . GLU A 1 90 ? -7.968 -13.906 5.920 1.00 91.75 90 GLU A CA 1
ATOM 684 C C . GLU A 1 90 ? -7.123 -13.653 4.666 1.00 91.75 90 GLU A C 1
ATOM 686 O O . GLU A 1 90 ? -6.412 -14.547 4.204 1.00 91.75 90 GLU A O 1
ATOM 691 N N . VAL A 1 91 ? -7.192 -12.434 4.125 1.00 91.25 91 VAL A N 1
ATOM 692 C CA . VAL A 1 91 ? -6.452 -12.043 2.915 1.00 91.25 91 VAL A CA 1
ATOM 693 C C . VAL A 1 91 ? -5.192 -11.235 3.218 1.00 91.25 91 VAL A C 1
ATOM 695 O O . VAL A 1 91 ? -4.375 -11.019 2.320 1.00 91.25 91 VAL A O 1
ATOM 698 N N . LEU A 1 92 ? -4.985 -10.789 4.463 1.00 88.94 92 LEU A N 1
ATOM 699 C CA . LEU A 1 92 ? -3.728 -10.146 4.836 1.00 88.94 92 LEU A CA 1
ATOM 700 C C . LEU A 1 92 ? -2.619 -11.183 4.994 1.00 88.94 92 LEU A C 1
ATOM 702 O O . LEU A 1 92 ? -2.767 -12.205 5.661 1.00 88.94 92 LEU A O 1
ATOM 706 N N . GLY A 1 93 ? -1.458 -10.885 4.409 1.00 74.56 93 GLY A N 1
ATOM 707 C CA . GLY A 1 93 ? -0.265 -11.706 4.568 1.00 74.56 93 GLY A CA 1
ATOM 708 C C . GLY A 1 93 ? 0.215 -11.699 6.018 1.00 74.56 93 GLY A C 1
ATOM 709 O O . GLY A 1 93 ? 0.893 -10.769 6.451 1.00 74.56 93 GLY A O 1
ATOM 710 N N . THR A 1 94 ? -0.091 -12.749 6.775 1.00 64.75 94 THR A N 1
ATOM 711 C CA . THR A 1 94 ? 0.381 -12.894 8.154 1.00 64.75 94 THR A CA 1
ATOM 712 C C . THR A 1 94 ? 1.819 -13.413 8.161 1.00 64.75 94 THR A C 1
ATOM 714 O O . THR A 1 94 ? 2.072 -14.562 7.792 1.00 64.75 94 THR A O 1
ATOM 717 N N . LYS A 1 95 ? 2.788 -12.609 8.611 1.00 56.56 95 LYS A N 1
ATOM 718 C CA . LYS A 1 95 ? 4.125 -13.114 8.968 1.00 56.56 95 LYS A CA 1
ATOM 719 C C . LYS A 1 95 ? 4.221 -13.270 10.484 1.00 56.56 95 LYS A C 1
ATOM 721 O O . LYS A 1 95 ? 3.908 -12.347 11.221 1.00 56.56 95 LYS A O 1
ATOM 726 N N . ARG A 1 96 ? 4.694 -14.439 10.939 1.00 51.41 96 ARG A N 1
ATOM 727 C CA . ARG A 1 96 ? 5.018 -14.744 12.350 1.00 51.41 96 ARG A CA 1
ATOM 728 C C . ARG A 1 96 ? 3.943 -14.306 13.359 1.00 51.41 96 ARG A C 1
ATOM 730 O O . ARG A 1 96 ? 4.240 -13.531 14.257 1.00 51.41 96 ARG A O 1
ATOM 737 N N . GLN A 1 97 ? 2.722 -14.831 13.225 1.00 48.59 97 GLN A N 1
ATOM 738 C CA . GLN A 1 97 ? 1.681 -14.779 14.275 1.00 48.59 97 GLN A CA 1
ATOM 739 C C . GLN A 1 97 ? 1.265 -13.367 14.742 1.00 48.59 97 GLN A C 1
ATOM 741 O O . GLN A 1 97 ? 0.484 -13.243 15.680 1.00 48.59 97 GLN A O 1
ATOM 746 N N . THR A 1 98 ? 1.707 -12.319 14.047 1.00 52.19 98 THR A N 1
ATOM 747 C CA . THR A 1 98 ? 1.280 -10.940 14.261 1.00 52.19 98 THR A CA 1
ATOM 748 C C . THR A 1 98 ? 0.723 -10.437 12.939 1.00 52.19 98 THR A C 1
ATOM 750 O O . THR A 1 98 ? 1.483 -10.297 11.976 1.00 52.19 98 THR A O 1
ATOM 753 N N . PRO A 1 99 ? -0.587 -10.182 12.840 1.00 54.03 99 PRO A N 1
ATOM 754 C CA . PRO A 1 99 ? -1.130 -9.495 11.687 1.00 54.03 99 PRO A CA 1
ATOM 755 C C . PRO A 1 99 ? -0.545 -8.080 11.633 1.00 54.03 99 PRO A C 1
ATOM 757 O O . PRO A 1 99 ? -0.908 -7.203 12.413 1.00 54.03 99 PRO A O 1
ATOM 760 N N . THR A 1 100 ? 0.418 -7.855 10.746 1.00 65.62 100 THR A N 1
ATOM 761 C CA . THR A 1 100 ? 0.854 -6.506 10.390 1.00 65.62 100 THR A CA 1
A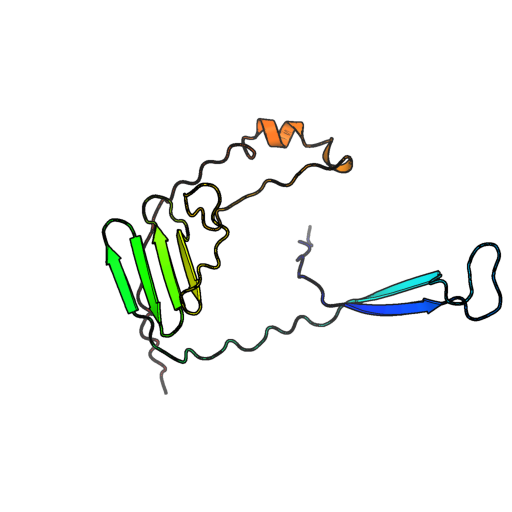TOM 762 C C . THR A 1 100 ? 0.143 -6.140 9.105 1.00 65.62 100 THR A C 1
ATOM 764 O O . THR A 1 100 ? 0.545 -6.575 8.025 1.00 65.62 100 THR A O 1
ATOM 767 N N . GLY A 1 101 ? -0.934 -5.371 9.228 1.00 76.62 101 GLY A N 1
ATOM 768 C CA . GLY A 1 101 ? -1.551 -4.717 8.085 1.00 76.62 101 GLY A CA 1
ATOM 769 C C . GLY A 1 101 ? -0.579 -3.815 7.333 1.00 76.62 101 GLY A C 1
ATOM 770 O O . GLY A 1 101 ? 0.536 -3.559 7.801 1.00 76.62 101 GLY A O 1
ATOM 771 N N . PRO A 1 102 ? -0.999 -3.286 6.175 1.00 83.94 102 PRO A N 1
ATOM 772 C CA . PRO A 1 102 ? -0.253 -2.238 5.504 1.00 83.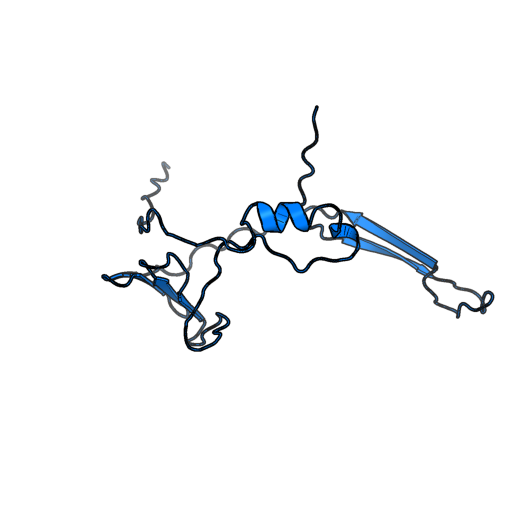94 102 PRO A CA 1
ATOM 773 C C . PRO A 1 102 ? 0.017 -1.081 6.472 1.00 83.94 102 PRO A C 1
ATOM 775 O O . PRO A 1 102 ? -0.899 -0.475 7.023 1.00 83.94 102 PRO A O 1
ATOM 778 N N . ILE A 1 103 ? 1.298 -0.782 6.653 1.00 86.19 103 ILE A N 1
ATOM 779 C CA . ILE A 1 103 ? 1.784 0.430 7.304 1.00 86.19 103 ILE A CA 1
ATOM 780 C C . ILE A 1 103 ? 2.579 1.237 6.285 1.00 86.19 103 ILE A C 1
ATOM 782 O O . ILE A 1 103 ? 3.039 0.711 5.268 1.00 86.19 103 ILE A O 1
ATOM 786 N N . PHE A 1 104 ? 2.746 2.526 6.560 1.00 87.62 104 PHE A N 1
ATOM 787 C CA . PHE A 1 104 ? 3.549 3.390 5.709 1.00 87.62 104 PHE A CA 1
ATOM 788 C C . PHE A 1 104 ? 4.994 2.881 5.630 1.00 87.62 104 PHE A C 1
ATOM 790 O O . PHE A 1 104 ? 5.681 2.769 6.645 1.00 87.62 104 PHE A O 1
ATOM 797 N N . ASN A 1 105 ? 5.451 2.590 4.413 1.00 88.00 105 ASN A N 1
ATOM 798 C CA . ASN A 1 105 ? 6.803 2.132 4.135 1.00 88.00 105 ASN A CA 1
ATOM 799 C C . ASN A 1 105 ? 7.392 2.946 2.979 1.00 88.00 105 ASN A C 1
ATOM 801 O O . ASN A 1 105 ? 6.789 3.046 1.912 1.00 88.00 105 ASN A O 1
ATOM 805 N N . VAL A 1 106 ? 8.578 3.510 3.198 1.00 92.94 106 VAL A N 1
ATOM 806 C CA . VAL A 1 106 ? 9.334 4.283 2.193 1.00 92.94 106 VAL A CA 1
ATOM 807 C C . VAL A 1 106 ? 10.561 3.537 1.684 1.00 92.94 106 VAL A C 1
ATOM 809 O O . VAL A 1 106 ? 11.262 4.032 0.803 1.00 92.94 106 VAL A O 1
ATOM 812 N N . PHE A 1 107 ? 10.849 2.360 2.240 1.00 91.75 107 PHE A N 1
ATOM 813 C CA . PHE A 1 107 ? 11.994 1.565 1.842 1.00 91.75 107 PHE A CA 1
ATOM 814 C C . PHE A 1 107 ? 11.696 0.753 0.583 1.00 91.75 107 PHE A C 1
ATOM 816 O O . PHE A 1 107 ? 10.661 0.094 0.462 1.00 91.75 107 PHE A O 1
ATOM 823 N N . ARG A 1 108 ? 12.684 0.723 -0.310 1.00 93.00 108 ARG A N 1
ATOM 824 C CA . ARG A 1 108 ? 12.836 -0.300 -1.342 1.00 93.00 108 ARG A CA 1
ATOM 825 C C . ARG A 1 108 ? 14.259 -0.836 -1.296 1.00 93.00 108 ARG A C 1
ATOM 827 O O . ARG A 1 108 ? 15.172 -0.094 -0.940 1.00 93.00 108 ARG A O 1
ATOM 834 N N . ALA A 1 109 ? 14.449 -2.087 -1.710 1.00 94.12 109 ALA A N 1
ATOM 835 C CA . ALA A 1 109 ? 15.790 -2.620 -1.915 1.00 94.12 109 ALA A CA 1
ATOM 836 C C . ALA A 1 109 ? 16.545 -1.753 -2.937 1.00 94.12 109 ALA A C 1
ATOM 838 O O . ALA A 1 109 ? 15.992 -1.392 -3.984 1.00 94.12 109 ALA A O 1
ATOM 839 N N . PHE A 1 110 ? 17.781 -1.390 -2.601 1.00 95.44 110 PHE A N 1
ATOM 840 C CA . PHE A 1 110 ? 18.619 -0.573 -3.467 1.00 95.44 110 PHE A CA 1
ATOM 841 C C . PHE A 1 110 ? 19.155 -1.379 -4.642 1.00 95.44 110 PHE A C 1
ATOM 843 O O . PHE A 1 110 ? 19.498 -2.552 -4.503 1.00 95.44 110 PHE A O 1
ATOM 850 N N . VAL A 1 111 ? 19.240 -0.712 -5.788 1.00 96.12 111 VAL A N 1
ATOM 851 C CA . VAL A 1 111 ? 19.943 -1.188 -6.984 1.00 96.12 111 VAL A CA 1
ATOM 852 C C . VAL A 1 111 ? 21.201 -0.344 -7.210 1.00 96.12 111 VAL A C 1
ATOM 854 O O . VAL A 1 111 ? 21.381 0.686 -6.558 1.00 96.12 111 VAL A O 1
ATOM 857 N N . ASP A 1 112 ? 22.067 -0.731 -8.145 1.00 96.94 112 ASP A N 1
ATOM 858 C CA . ASP A 1 112 ? 23.358 -0.056 -8.384 1.00 96.94 112 ASP A CA 1
ATOM 859 C C . ASP A 1 112 ? 23.217 1.456 -8.649 1.00 96.94 112 ASP A C 1
ATOM 861 O O . ASP A 1 112 ? 23.994 2.270 -8.135 1.00 96.94 112 ASP A O 1
ATOM 865 N N . ASN A 1 113 ? 22.151 1.848 -9.358 1.00 96.38 113 ASN A N 1
ATOM 866 C CA . ASN A 1 113 ? 21.814 3.248 -9.648 1.00 96.38 113 ASN A CA 1
ATOM 867 C C . ASN A 1 113 ? 21.432 4.078 -8.407 1.00 96.38 113 ASN A C 1
ATOM 869 O O . ASN A 1 113 ? 21.299 5.297 -8.512 1.00 96.38 113 ASN A O 1
ATOM 873 N N . ASP A 1 114 ? 21.255 3.455 -7.242 1.00 96.62 114 ASP A N 1
ATOM 874 C CA . ASP A 1 114 ? 20.895 4.133 -5.993 1.00 96.62 114 ASP A CA 1
ATOM 875 C C . ASP A 1 114 ? 22.110 4.486 -5.134 1.00 96.62 114 ASP A C 1
ATOM 877 O O . ASP A 1 114 ? 21.977 5.241 -4.171 1.00 96.62 114 ASP A O 1
ATOM 881 N N . SER A 1 115 ? 23.292 3.955 -5.474 1.00 95.56 115 SER A N 1
ATOM 882 C CA . SER A 1 115 ? 24.551 4.089 -4.716 1.00 95.56 115 SER A CA 1
ATOM 883 C C . SER A 1 115 ? 24.839 5.513 -4.229 1.00 95.56 115 SER A C 1
ATOM 885 O O . SER A 1 115 ? 25.260 5.700 -3.088 1.00 95.56 115 SER A O 1
ATOM 887 N N . TRP A 1 116 ? 24.532 6.521 -5.045 1.00 96.25 116 TRP A N 1
ATOM 888 C CA . TRP A 1 116 ? 24.784 7.932 -4.749 1.00 96.25 116 TRP A CA 1
ATOM 889 C C . TRP A 1 116 ? 23.979 8.501 -3.563 1.00 96.25 116 TRP A C 1
ATOM 891 O O . TRP A 1 116 ? 24.441 9.461 -2.950 1.00 96.25 116 TRP A O 1
ATOM 901 N N . PHE A 1 117 ? 22.816 7.935 -3.203 1.00 95.25 117 PHE A N 1
ATOM 902 C CA . PHE A 1 117 ? 21.994 8.425 -2.078 1.00 95.25 117 PHE A CA 1
ATOM 903 C C . PHE A 1 117 ? 21.821 7.423 -0.934 1.00 95.25 117 PHE A C 1
ATOM 905 O O . PHE A 1 117 ? 21.261 7.789 0.101 1.00 95.25 117 PHE A O 1
ATOM 912 N N . GLN A 1 118 ? 22.306 6.182 -1.070 1.00 95.69 118 GLN A N 1
ATOM 913 C CA . GLN A 1 118 ? 22.079 5.139 -0.057 1.00 95.69 118 GLN A CA 1
ATOM 914 C C . GLN A 1 118 ? 22.509 5.596 1.337 1.00 95.69 118 GLN A C 1
ATOM 916 O O . GLN A 1 118 ? 21.758 5.436 2.296 1.00 95.69 118 GLN A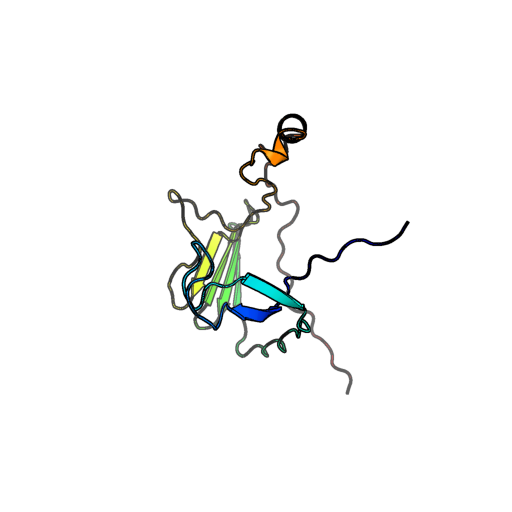 O 1
ATOM 921 N N . LYS A 1 119 ? 23.689 6.225 1.449 1.00 96.12 119 LYS A N 1
ATOM 922 C CA . LYS A 1 119 ? 24.185 6.730 2.734 1.00 96.12 119 LYS A CA 1
ATOM 923 C C . LYS A 1 119 ? 23.219 7.744 3.352 1.00 96.12 119 LYS A C 1
ATOM 925 O O . LYS A 1 119 ? 22.882 7.619 4.520 1.00 96.12 119 LYS A O 1
ATOM 930 N N . GLN A 1 120 ? 22.732 8.698 2.560 1.00 96.88 120 GLN A N 1
ATOM 931 C CA . GLN A 1 120 ? 21.800 9.728 3.026 1.00 96.88 120 GLN A CA 1
ATOM 932 C C . GLN A 1 120 ? 20.470 9.123 3.485 1.00 96.88 120 GLN A C 1
ATOM 934 O O . GLN A 1 120 ? 19.913 9.575 4.478 1.00 96.88 120 GLN A O 1
ATOM 939 N N . PHE A 1 121 ? 19.985 8.080 2.804 1.00 96.56 121 PHE A N 1
ATOM 940 C CA . PHE A 1 121 ? 18.780 7.362 3.219 1.00 96.56 121 PHE A CA 1
ATOM 941 C C . PHE A 1 121 ? 18.951 6.661 4.574 1.00 96.56 121 PHE A C 1
ATOM 943 O O . PHE A 1 121 ? 18.045 6.688 5.408 1.00 96.56 121 PHE A O 1
ATOM 950 N N . TRP A 1 122 ? 20.102 6.020 4.807 1.00 95.38 122 TRP A N 1
ATOM 951 C CA . TRP A 1 122 ? 20.387 5.395 6.100 1.00 95.38 122 TRP A CA 1
ATOM 952 C C . TRP A 1 122 ? 20.559 6.448 7.199 1.00 95.38 122 TRP A C 1
ATOM 954 O O . TRP A 1 122 ? 19.945 6.327 8.258 1.00 95.38 122 TRP A O 1
ATOM 964 N N . ASP A 1 123 ? 21.337 7.498 6.927 1.00 97.00 123 ASP A N 1
ATOM 965 C CA . ASP A 1 123 ? 21.614 8.584 7.871 1.00 97.00 123 ASP A CA 1
ATOM 966 C C . ASP A 1 123 ? 20.343 9.355 8.263 1.00 97.00 123 ASP A C 1
ATOM 968 O O . ASP A 1 123 ? 20.244 9.860 9.379 1.00 97.00 123 ASP A O 1
ATOM 972 N N . SER A 1 124 ? 19.349 9.442 7.373 1.00 96.56 124 SER A N 1
ATOM 973 C CA . SER A 1 124 ? 18.093 10.144 7.654 1.00 96.56 124 SER A CA 1
ATOM 974 C C . SER A 1 124 ? 17.148 9.370 8.579 1.00 96.56 124 SER A C 1
ATOM 976 O O . SER A 1 124 ? 16.099 9.894 8.948 1.00 96.56 124 SER A O 1
ATOM 978 N N . GLY A 1 125 ? 17.459 8.111 8.909 1.00 94.69 125 GLY A N 1
ATOM 979 C CA . GLY A 1 125 ? 16.612 7.251 9.738 1.00 94.69 125 GLY A CA 1
ATOM 980 C C . GLY A 1 125 ? 15.354 6.724 9.036 1.00 94.69 125 GLY A C 1
ATOM 981 O O . GLY 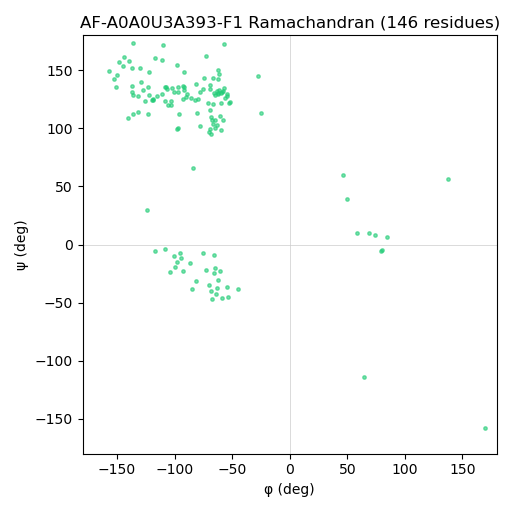A 1 125 ? 14.526 6.077 9.677 1.00 94.69 125 GLY A O 1
ATOM 982 N N . LEU A 1 126 ? 15.207 6.938 7.720 1.00 93.38 126 LEU A N 1
ATOM 983 C CA . LEU A 1 126 ? 14.060 6.436 6.940 1.00 93.38 126 LEU A CA 1
ATOM 984 C C . LEU A 1 126 ? 14.020 4.900 6.878 1.00 93.38 126 LEU A C 1
ATOM 986 O O . LEU A 1 126 ? 12.974 4.301 6.638 1.00 93.38 126 LEU A O 1
ATOM 990 N N . SER A 1 127 ? 15.154 4.259 7.139 1.00 91.00 127 SER A N 1
ATOM 991 C CA . SER A 1 127 ? 15.291 2.814 7.297 1.00 91.00 127 SER A CA 1
ATOM 992 C C . SER A 1 127 ? 14.713 2.248 8.594 1.00 91.00 127 SER A C 1
ATOM 994 O O . SER A 1 127 ? 14.432 1.054 8.663 1.00 91.00 127 SER A O 1
ATOM 996 N N . ALA A 1 128 ? 14.566 3.081 9.623 1.00 89.62 128 ALA A N 1
ATOM 997 C CA . ALA A 1 128 ? 14.182 2.683 10.974 1.00 89.62 128 ALA A CA 1
ATOM 998 C C . ALA A 1 128 ? 12.933 3.440 11.451 1.00 89.62 128 ALA A C 1
ATOM 1000 O O . ALA A 1 128 ? 12.766 3.699 12.644 1.00 89.62 128 ALA A O 1
ATOM 1001 N N . MET A 1 129 ? 12.054 3.821 10.519 1.00 89.25 129 MET A N 1
ATOM 1002 C CA . MET A 1 129 ? 10.821 4.526 10.858 1.00 89.25 129 MET A CA 1
ATOM 1003 C C . MET A 1 129 ? 9.953 3.693 11.803 1.00 89.25 129 MET A C 1
ATOM 1005 O O . MET A 1 129 ? 9.647 2.530 11.539 1.00 89.25 129 MET A O 1
ATOM 1009 N N . ALA A 1 130 ? 9.500 4.328 12.881 1.00 87.06 130 ALA A N 1
ATOM 1010 C CA . ALA A 1 130 ? 8.496 3.772 13.771 1.00 87.06 130 ALA A CA 1
ATOM 1011 C C . ALA A 1 130 ? 7.116 4.325 13.405 1.00 87.06 130 ALA A C 1
ATOM 1013 O O . ALA A 1 130 ? 6.948 5.530 13.216 1.00 87.06 130 ALA A O 1
ATOM 1014 N N . HIS A 1 131 ? 6.113 3.453 13.360 1.00 86.81 131 HIS A N 1
ATOM 1015 C CA . HIS A 1 131 ? 4.724 3.864 13.208 1.00 86.81 131 HIS A CA 1
ATOM 1016 C C . HIS A 1 131 ? 4.091 4.086 14.589 1.00 86.81 131 HIS A C 1
ATOM 1018 O O . HIS A 1 131 ? 4.166 3.216 15.458 1.00 86.81 131 HIS A O 1
ATOM 1024 N N . ARG A 1 132 ? 3.498 5.266 14.804 1.00 89.62 132 ARG A N 1
ATOM 1025 C CA . ARG A 1 132 ? 2.777 5.624 16.033 1.00 89.62 132 ARG A CA 1
ATOM 1026 C C . ARG A 1 132 ? 1.479 6.336 15.657 1.00 89.62 132 ARG A C 1
ATOM 1028 O O . ARG A 1 132 ? 1.560 7.450 15.133 1.00 89.62 132 ARG A O 1
ATOM 1035 N N . PRO A 1 133 ? 0.304 5.735 15.894 1.00 89.81 133 PRO A N 1
ATOM 1036 C CA . PRO A 1 133 ? -0.950 6.420 15.628 1.00 89.81 133 PRO A CA 1
ATOM 1037 C C . PRO A 1 133 ? -1.095 7.621 16.569 1.00 89.81 133 PRO A C 1
ATOM 1039 O O . PRO A 1 133 ? -0.911 7.501 17.779 1.00 89.81 133 PRO A O 1
ATOM 1042 N N . VAL A 1 134 ? -1.417 8.789 16.010 1.00 92.12 134 VAL A N 1
ATOM 1043 C CA . VAL A 1 134 ? -1.743 9.995 16.795 1.00 92.12 134 VAL A CA 1
ATOM 1044 C C . VAL A 1 134 ? -3.217 9.983 17.196 1.00 92.12 134 VAL A C 1
ATOM 1046 O O . VAL A 1 134 ? -3.568 10.370 18.306 1.00 92.12 134 VAL A O 1
ATOM 1049 N N . LYS A 1 135 ? -4.081 9.521 16.289 1.00 88.38 135 LYS A N 1
ATOM 1050 C CA . LYS A 1 135 ? -5.528 9.452 16.470 1.00 88.38 135 LYS A CA 1
ATOM 1051 C C . LYS A 1 135 ? -6.076 8.290 15.645 1.00 88.38 135 LYS A C 1
ATOM 1053 O O . LYS A 1 135 ? -5.677 8.126 14.495 1.00 88.38 135 LYS A O 1
ATOM 1058 N N . VAL A 1 136 ? -6.970 7.502 16.236 1.00 87.38 136 VAL A N 1
ATOM 1059 C CA . VAL A 1 136 ? -7.759 6.479 15.538 1.00 87.38 136 VAL A CA 1
ATOM 1060 C C . VAL A 1 136 ? -9.199 6.678 15.976 1.00 87.38 136 VAL A C 1
ATOM 1062 O O . VAL A 1 136 ? -9.514 6.519 17.155 1.00 87.38 136 VAL A O 1
ATOM 1065 N N . GLU A 1 137 ? -10.048 7.077 15.041 1.00 87.56 137 GLU A N 1
ATOM 1066 C CA . GLU A 1 137 ? -11.456 7.355 15.292 1.00 87.56 137 GLU A CA 1
ATOM 1067 C C . GLU A 1 137 ? -12.313 6.769 14.180 1.00 87.56 137 GLU A C 1
ATOM 1069 O O . GLU A 1 137 ? -11.868 6.623 13.040 1.00 87.56 137 GLU A O 1
ATOM 1074 N N . PHE A 1 138 ? -13.543 6.429 14.536 1.00 84.25 138 PHE A N 1
ATOM 1075 C CA . PHE A 1 138 ? -14.571 6.069 13.584 1.00 84.25 138 PHE A CA 1
ATOM 1076 C C . PHE A 1 138 ? -15.594 7.199 13.533 1.00 84.25 138 PHE A C 1
ATOM 1078 O O . PHE A 1 138 ? -16.184 7.555 14.552 1.00 84.25 138 PHE A O 1
ATOM 1085 N N . GLU A 1 139 ? -15.815 7.736 12.338 1.00 83.44 139 GLU A N 1
ATOM 1086 C CA . GLU A 1 139 ? -16.896 8.676 12.077 1.00 83.44 139 GLU A CA 1
ATOM 1087 C C . GLU A 1 139 ? -17.992 7.952 11.283 1.00 83.44 139 GLU A C 1
ATOM 1089 O O . GLU A 1 139 ? -17.724 7.461 10.179 1.00 83.44 139 GLU A O 1
ATOM 1094 N N . PRO A 1 140 ? -19.229 7.853 11.806 1.00 72.06 140 PRO A N 1
ATOM 1095 C CA . PRO A 1 140 ? -20.339 7.342 11.016 1.00 72.06 140 PRO A CA 1
ATOM 1096 C C . PRO A 1 140 ? -20.579 8.271 9.817 1.00 72.06 140 PRO A C 1
ATOM 1098 O O . PRO A 1 140 ? -20.330 9.477 9.916 1.00 72.06 140 PRO A O 1
ATOM 1101 N N . PRO A 1 141 ? -21.074 7.752 8.678 1.00 67.75 141 PRO A N 1
ATOM 1102 C CA . PRO A 1 141 ? -21.294 8.580 7.503 1.00 67.75 141 PRO A CA 1
ATOM 1103 C C . PRO A 1 141 ? -22.206 9.756 7.857 1.00 67.75 141 PRO A C 1
ATOM 1105 O O . PRO A 1 141 ? -23.309 9.569 8.376 1.00 67.75 141 PRO A O 1
ATOM 1108 N N . ALA A 1 142 ? -21.744 10.973 7.562 1.00 54.69 142 ALA A N 1
ATOM 1109 C CA . ALA A 1 142 ? -22.574 12.161 7.658 1.00 54.69 142 ALA A CA 1
ATOM 1110 C C . ALA A 1 142 ? -23.837 11.942 6.816 1.00 54.69 142 ALA A C 1
ATOM 1112 O O . ALA A 1 142 ? -23.752 11.559 5.648 1.00 54.69 142 ALA A O 1
ATOM 1113 N N . THR A 1 143 ? -25.015 12.182 7.392 1.00 45.44 143 THR A N 1
ATOM 1114 C CA . THR A 1 143 ? -26.276 12.141 6.651 1.00 45.44 143 THR A CA 1
ATOM 1115 C C . THR A 1 143 ? -26.217 13.182 5.533 1.00 45.44 143 THR A C 1
ATOM 1117 O O . THR A 1 143 ? -26.434 14.371 5.772 1.00 45.44 143 THR A O 1
ATOM 1120 N N . ILE A 1 144 ? -25.910 12.762 4.303 1.00 40.22 144 ILE A N 1
ATOM 1121 C CA . ILE A 1 144 ? -25.965 13.641 3.135 1.00 40.22 144 ILE A CA 1
ATOM 1122 C C . ILE A 1 144 ? -27.444 13.944 2.893 1.00 40.22 144 ILE A C 1
ATOM 1124 O O . ILE A 1 144 ? -28.179 13.137 2.326 1.00 40.22 144 ILE A O 1
ATOM 1128 N N . LYS A 1 145 ? -27.904 15.111 3.354 1.00 34.25 145 LYS A N 1
ATOM 1129 C CA . LYS A 1 145 ? -29.212 15.646 2.971 1.00 34.25 145 LYS A CA 1
ATOM 1130 C C . LYS A 1 145 ? -29.135 16.032 1.497 1.00 34.25 145 LYS A C 1
ATOM 1132 O O . LYS A 1 145 ? -28.680 17.123 1.164 1.00 34.25 145 LYS A O 1
ATOM 1137 N N . VAL A 1 146 ? -29.562 15.134 0.614 1.00 37.25 146 VAL A N 1
ATOM 1138 C CA . VAL A 1 146 ? -29.828 15.491 -0.780 1.00 37.25 146 VAL A CA 1
ATOM 1139 C C . VAL A 1 146 ? -31.044 16.414 -0.764 1.00 37.25 146 VAL A C 1
ATOM 1141 O O . VAL A 1 146 ? -32.154 15.985 -0.456 1.00 37.25 146 VAL A O 1
ATOM 1144 N N . LYS A 1 147 ? -30.820 17.705 -1.016 1.00 33.56 147 LYS A N 1
ATOM 1145 C CA . LYS A 1 147 ? -31.899 18.649 -1.307 1.00 33.56 147 LYS A CA 1
ATOM 1146 C C . LYS A 1 147 ? -32.455 18.255 -2.680 1.00 33.56 147 LYS A C 1
ATOM 1148 O O . LYS A 1 147 ? -31.694 18.270 -3.647 1.00 33.56 147 LYS A O 1
ATOM 1153 N N . MET A 1 148 ? -33.717 17.826 -2.722 1.00 36.31 148 MET A N 1
ATOM 1154 C CA . MET A 1 148 ? -34.493 17.797 -3.967 1.00 36.31 148 MET A CA 1
ATOM 1155 C C . MET A 1 148 ? -34.782 19.223 -4.427 1.00 36.31 148 MET A C 1
ATOM 1157 O O . MET A 1 148 ? -34.908 20.103 -3.539 1.00 36.31 148 MET A O 1
#